Protein AF-A0A430QHW2-F1 (afdb_monomer_lite)

InterPro domains:
  IPR001660 Sterile alpha motif domain [PF07647] (17-67)
  IPR001660 Sterile alpha motif domain [PS50105] (18-63)
  IPR001660 Sterile alpha motif domain [SM00454] (15-71)
  IPR013761 Sterile alpha motif/pointed domain superfamily [G3DSA:1.10.150.50] (16-70)
  IPR013761 Sterile alpha motif/pointed domain superfamily [SSF47769] (15-69)

Secondary structure (DSSP, 8-state):
--HHHHHHHSS--GGGG--HHHHHHHHHHTT-GGGHHHHHHTT--HHHHHH--TTTTGGGT---TTT----

Organism: Schistosoma bovis (NCBI:txid6184)

pLDDT: mean 81.95, std 12.58, range [45.91, 95.38]

Foldseek 3Di:
DDPVVVCVVDPHPPLLPFFLQSVLVVCVVVPNVVCSVLSNVVRPGSNNVVVDDLVCCVVSVNPPVVVSDDD

Structure (mmCIF, N/CA/C/O backbone):
data_AF-A0A430QHW2-F1
#
_entry.id   AF-A0A430QHW2-F1
#
loop_
_atom_site.group_PDB
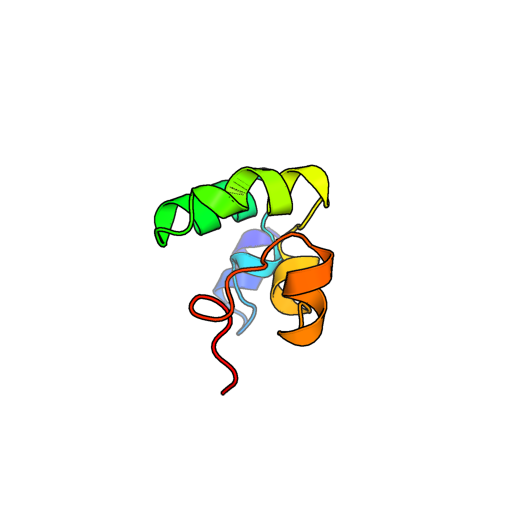_atom_site.id
_atom_site.type_symbol
_atom_site.label_atom_id
_atom_site.label_alt_id
_atom_site.label_comp_id
_atom_site.label_asym_id
_atom_site.label_entity_id
_atom_site.label_seq_id
_atom_site.pdbx_PDB_ins_code
_atom_site.Cartn_x
_atom_site.Cartn_y
_atom_site.Cartn_z
_atom_site.occupancy
_atom_site.B_iso_or_equiv
_atom_site.auth_seq_id
_atom_site.auth_comp_id
_atom_site.auth_asym_id
_atom_site.auth_atom_id
_atom_site.pdbx_PDB_model_num
ATOM 1 N N . MET A 1 1 ? 23.603 4.536 -16.163 1.00 55.25 1 MET A N 1
ATOM 2 C CA . MET A 1 1 ? 22.147 4.301 -16.162 1.00 55.25 1 MET A CA 1
ATOM 3 C C . MET A 1 1 ? 21.740 4.065 -14.729 1.00 55.25 1 MET A C 1
ATOM 5 O O . MET A 1 1 ? 22.253 3.142 -14.106 1.00 55.25 1 MET A O 1
ATOM 9 N N . SER A 1 2 ? 20.927 4.955 -14.178 1.00 66.56 2 SER A N 1
ATOM 10 C CA . SER A 1 2 ? 20.383 4.780 -12.836 1.00 66.56 2 SER A CA 1
ATOM 11 C C . SER A 1 2 ? 19.308 3.691 -12.848 1.00 66.56 2 SER A C 1
ATOM 13 O O . SER A 1 2 ? 18.654 3.457 -13.865 1.00 66.56 2 SER A O 1
ATOM 15 N N . PHE A 1 3 ? 19.091 3.040 -11.707 1.00 60.88 3 PHE A N 1
ATOM 16 C CA . PHE A 1 3 ? 18.008 2.063 -11.548 1.00 60.88 3 PHE A CA 1
ATOM 17 C C . PHE A 1 3 ? 16.630 2.654 -11.915 1.00 60.88 3 PHE A C 1
ATOM 19 O O . PHE A 1 3 ? 15.778 1.951 -12.453 1.00 60.88 3 PHE A O 1
ATOM 26 N N . ALA A 1 4 ? 16.441 3.964 -11.710 1.00 59.66 4 ALA A N 1
ATOM 27 C CA . ALA A 1 4 ? 15.219 4.685 -12.061 1.00 59.66 4 ALA A CA 1
ATOM 28 C C . ALA A 1 4 ? 14.962 4.752 -13.581 1.00 59.66 4 ALA A C 1
ATOM 30 O O . ALA A 1 4 ? 13.811 4.694 -14.013 1.00 59.66 4 ALA A O 1
ATOM 31 N N . GLU A 1 5 ? 16.013 4.823 -14.403 1.00 62.78 5 GLU A N 1
ATOM 32 C CA . GLU A 1 5 ? 15.888 4.833 -15.870 1.00 62.78 5 GLU A CA 1
ATOM 33 C C . GLU A 1 5 ? 15.504 3.451 -16.419 1.00 62.78 5 GLU A C 1
ATOM 35 O O . GLU A 1 5 ? 14.758 3.358 -17.394 1.00 62.78 5 GLU A O 1
ATOM 40 N N . ILE A 1 6 ? 15.942 2.373 -15.759 1.00 62.69 6 ILE A N 1
ATOM 41 C CA . ILE A 1 6 ? 15.602 0.993 -16.140 1.00 62.69 6 ILE A CA 1
ATOM 42 C C . ILE A 1 6 ? 14.102 0.750 -15.957 1.00 62.69 6 ILE A C 1
ATOM 44 O O . ILE A 1 6 ? 13.450 0.252 -16.875 1.00 62.69 6 ILE A O 1
ATOM 48 N N . CYS A 1 7 ? 13.525 1.163 -14.826 1.00 58.84 7 CYS A N 1
ATOM 49 C CA . CYS A 1 7 ? 12.092 1.005 -14.556 1.00 58.84 7 CYS A CA 1
ATOM 50 C C . CYS A 1 7 ? 11.191 1.817 -15.497 1.00 58.84 7 CYS A C 1
ATOM 52 O O . CYS A 1 7 ? 10.023 1.486 -15.645 1.00 58.84 7 CYS A O 1
ATOM 54 N N . ASN A 1 8 ? 11.706 2.867 -16.143 1.00 59.88 8 ASN A N 1
ATOM 55 C CA . ASN A 1 8 ? 10.931 3.656 -17.104 1.00 59.88 8 ASN A CA 1
ATOM 56 C C . ASN A 1 8 ? 10.994 3.086 -18.538 1.00 59.88 8 ASN A C 1
ATOM 58 O O . ASN A 1 8 ? 10.180 3.468 -19.374 1.00 59.88 8 ASN A O 1
ATOM 62 N N . SER A 1 9 ? 11.945 2.186 -18.817 1.00 61.19 9 SER A N 1
ATOM 63 C CA . SER A 1 9 ? 12.175 1.565 -20.137 1.00 61.19 9 SER A CA 1
ATOM 64 C C . SER A 1 9 ? 11.766 0.083 -20.191 1.00 61.19 9 SER A C 1
ATOM 66 O O . SER A 1 9 ? 11.711 -0.535 -21.251 1.00 61.19 9 SER A O 1
ATOM 68 N N . THR A 1 10 ? 11.462 -0.504 -19.035 1.00 56.72 10 THR A N 1
ATOM 69 C CA . THR A 1 10 ? 11.001 -1.886 -18.879 1.00 56.72 10 THR A CA 1
ATOM 70 C C . THR A 1 10 ? 9.567 -1.862 -18.352 1.00 56.72 10 THR A C 1
ATOM 72 O O . THR A 1 10 ? 9.178 -0.916 -17.679 1.00 56.72 10 THR A O 1
ATOM 75 N N . GLN A 1 11 ? 8.757 -2.876 -18.658 1.00 69.31 11 GLN A N 1
ATOM 76 C CA . GLN A 1 11 ? 7.348 -3.026 -18.232 1.00 69.31 11 GLN A CA 1
ATOM 77 C C . GLN A 1 11 ? 7.178 -3.195 -16.697 1.00 69.31 11 GLN A C 1
ATOM 79 O O . GLN A 1 11 ? 6.247 -3.845 -16.229 1.00 69.31 11 GLN A O 1
ATOM 84 N N . ILE A 1 12 ? 8.107 -2.672 -15.897 1.00 72.00 12 ILE A N 1
ATOM 85 C CA . ILE A 1 12 ? 8.149 -2.806 -14.446 1.00 72.00 12 ILE A CA 1
ATOM 86 C C . ILE A 1 12 ? 7.292 -1.691 -13.832 1.00 72.00 12 ILE A C 1
ATOM 88 O O . ILE A 1 12 ? 7.549 -0.512 -14.090 1.00 72.00 12 ILE A O 1
ATOM 92 N N . PRO A 1 13 ? 6.296 -2.018 -12.990 1.00 81.31 13 PRO A N 1
ATOM 93 C CA . PRO A 1 13 ? 5.514 -1.005 -12.297 1.00 81.31 13 PRO A CA 1
ATOM 94 C C . PRO A 1 13 ? 6.418 -0.091 -11.467 1.00 81.31 13 PRO A C 1
ATOM 96 O O . PRO A 1 13 ? 7.203 -0.567 -10.647 1.00 81.31 13 PRO A O 1
ATOM 99 N N . LYS A 1 14 ? 6.260 1.231 -11.614 1.00 83.94 14 LYS A N 1
ATOM 100 C CA . LYS A 1 14 ? 6.967 2.223 -10.776 1.00 83.94 14 LYS A CA 1
ATOM 101 C C . LYS A 1 14 ? 6.717 1.997 -9.285 1.00 83.94 14 LYS A C 1
ATOM 103 O O . LYS A 1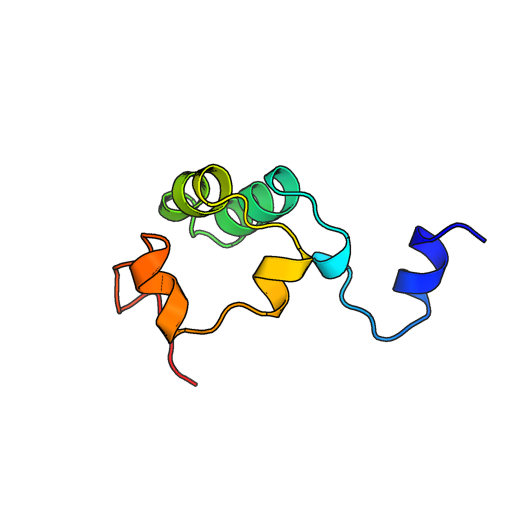 14 ? 7.600 2.270 -8.478 1.00 83.94 14 LYS A O 1
ATOM 108 N N . ALA A 1 15 ? 5.549 1.440 -8.959 1.00 86.88 15 ALA A N 1
ATOM 109 C CA . ALA A 1 15 ? 5.183 1.039 -7.612 1.00 86.88 15 ALA A CA 1
ATOM 110 C C . ALA A 1 15 ? 6.178 0.064 -6.978 1.00 86.88 15 ALA A C 1
ATOM 112 O O . ALA A 1 15 ? 6.337 0.105 -5.773 1.00 86.88 15 ALA A O 1
ATOM 113 N N . LEU A 1 16 ? 6.922 -0.735 -7.754 1.00 88.31 16 LEU A N 1
ATOM 114 C CA . LEU A 1 16 ? 7.916 -1.674 -7.221 1.00 88.31 16 LEU A CA 1
ATOM 115 C C . LEU A 1 16 ? 9.046 -0.980 -6.439 1.00 88.31 16 LEU A C 1
ATOM 117 O O . LEU A 1 16 ? 9.684 -1.603 -5.592 1.00 88.31 16 LEU A O 1
ATOM 121 N N . LEU A 1 17 ? 9.314 0.291 -6.747 1.00 88.38 17 LEU A N 1
ATOM 122 C CA . LEU A 1 17 ? 10.355 1.089 -6.101 1.00 88.38 17 LEU A CA 1
ATOM 123 C C . LEU A 1 17 ? 9.837 1.909 -4.916 1.00 88.38 17 LEU A C 1
ATOM 125 O O . LEU A 1 17 ? 10.620 2.649 -4.328 1.00 88.38 17 LEU A O 1
ATOM 129 N N . TRP A 1 18 ? 8.543 1.828 -4.600 1.00 94.06 18 TRP A N 1
ATOM 130 C CA . TRP A 1 18 ? 7.964 2.642 -3.542 1.00 94.06 18 TRP A CA 1
ATOM 131 C C . TRP A 1 18 ? 8.431 2.189 -2.164 1.00 94.06 18 TRP A C 1
ATOM 133 O O . TRP A 1 18 ? 8.372 1.001 -1.843 1.00 94.06 18 TRP A O 1
ATOM 143 N N . ASP A 1 19 ? 8.854 3.145 -1.340 1.00 94.62 19 ASP A N 1
ATOM 144 C CA . ASP A 1 19 ? 8.976 2.927 0.098 1.00 94.62 19 ASP A CA 1
ATOM 145 C C . ASP A 1 19 ? 7.598 2.970 0.784 1.00 94.62 19 ASP A C 1
ATOM 147 O O . ASP A 1 19 ? 6.589 3.351 0.184 1.00 94.62 19 ASP A O 1
ATOM 151 N N . VAL A 1 20 ? 7.556 2.583 2.059 1.00 95.00 20 VAL A N 1
ATOM 152 C CA . VAL A 1 20 ? 6.318 2.500 2.852 1.00 95.00 20 VAL A CA 1
ATOM 153 C C . VAL A 1 20 ? 5.544 3.827 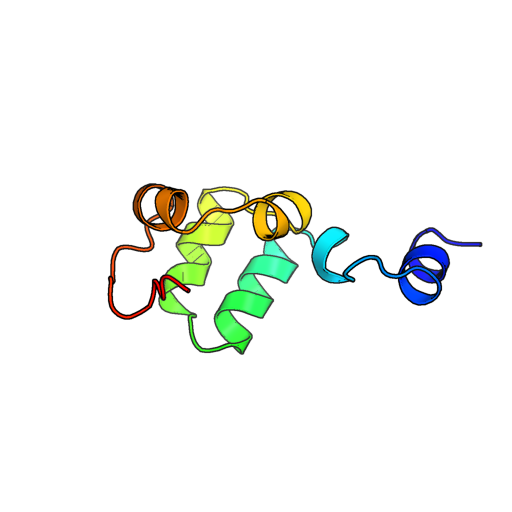2.858 1.00 95.00 20 VAL A C 1
ATOM 155 O O . VAL A 1 20 ? 4.321 3.824 2.731 1.00 95.00 20 VAL A O 1
ATOM 158 N N . ASN A 1 21 ? 6.220 4.981 2.917 1.00 94.81 21 ASN A N 1
ATOM 159 C CA . ASN A 1 21 ? 5.544 6.284 2.917 1.00 94.81 21 ASN A CA 1
ATOM 160 C C . ASN A 1 21 ? 4.945 6.618 1.550 1.00 94.81 21 ASN A C 1
ATOM 162 O O . ASN A 1 21 ? 3.892 7.254 1.473 1.00 94.81 21 ASN A O 1
ATOM 166 N N . GLN A 1 22 ? 5.608 6.203 0.467 1.00 95.38 22 GLN A N 1
ATOM 167 C CA . GLN A 1 22 ? 5.092 6.370 -0.891 1.00 95.38 22 GLN A CA 1
ATOM 168 C C . GLN A 1 22 ? 3.846 5.512 -1.111 1.00 95.38 22 GLN A C 1
ATOM 170 O O . GLN A 1 22 ? 2.867 6.008 -1.669 1.00 95.38 22 GLN A O 1
ATOM 175 N N . VAL A 1 23 ? 3.837 4.273 -0.607 1.00 94.94 23 VAL A N 1
ATOM 176 C CA . VAL A 1 23 ? 2.637 3.423 -0.601 1.00 94.94 23 VAL A CA 1
ATOM 177 C C . VAL A 1 23 ? 1.521 4.063 0.226 1.00 94.94 23 VAL A C 1
ATOM 179 O O . VAL A 1 23 ? 0.407 4.209 -0.269 1.00 94.94 23 VAL A O 1
ATOM 182 N N . ALA A 1 24 ? 1.813 4.514 1.446 1.00 94.12 24 ALA A N 1
ATOM 183 C CA . ALA A 1 24 ? 0.835 5.150 2.328 1.00 94.12 24 ALA A CA 1
ATOM 184 C C . ALA A 1 24 ? 0.227 6.427 1.709 1.00 94.12 24 ALA A C 1
ATOM 186 O O . ALA A 1 24 ? -0.985 6.642 1.761 1.00 94.12 24 ALA A O 1
ATOM 187 N N . SER A 1 25 ? 1.058 7.249 1.063 1.00 94.88 25 SER A N 1
ATOM 188 C CA . SER A 1 25 ? 0.616 8.449 0.340 1.00 94.88 25 SER A CA 1
ATOM 189 C C . SER A 1 25 ? -0.236 8.098 -0.879 1.00 94.88 25 SER A C 1
ATOM 191 O O . SER A 1 25 ? -1.194 8.803 -1.190 1.00 94.88 25 SER A O 1
ATOM 193 N N . TRP A 1 26 ? 0.085 7.001 -1.570 1.00 95.12 26 TRP A N 1
ATOM 194 C CA . TRP A 1 26 ? -0.730 6.510 -2.676 1.00 95.12 26 TRP A CA 1
ATOM 195 C C . TRP A 1 26 ? -2.106 6.040 -2.196 1.00 95.12 26 TRP A C 1
ATOM 197 O O . TRP A 1 26 ? -3.100 6.465 -2.777 1.00 95.12 26 TRP A O 1
ATOM 207 N N . VAL A 1 27 ? -2.170 5.249 -1.117 1.00 92.56 27 VAL A N 1
ATOM 208 C CA . VAL A 1 27 ? -3.421 4.780 -0.487 1.00 92.56 27 VAL A CA 1
ATOM 209 C C . VAL A 1 27 ? -4.328 5.961 -0.115 1.00 92.56 27 VAL A C 1
ATOM 211 O O . VAL A 1 27 ? -5.517 5.967 -0.433 1.00 92.56 27 VAL A O 1
ATOM 214 N N . GLU A 1 28 ? -3.760 7.008 0.482 1.00 93.06 28 GLU A N 1
ATOM 215 C CA . GLU A 1 28 ? -4.472 8.258 0.770 1.00 93.06 28 GLU A CA 1
ATOM 216 C C . GLU A 1 28 ? -4.941 8.968 -0.511 1.00 93.06 28 GLU A C 1
ATOM 218 O O . GLU A 1 28 ? -6.097 9.385 -0.603 1.00 93.06 28 GLU A O 1
ATOM 223 N N . GLY A 1 29 ? -4.080 9.050 -1.528 1.00 92.69 29 GLY A N 1
ATOM 224 C CA . GLY A 1 29 ? -4.366 9.714 -2.801 1.00 92.69 29 GLY A CA 1
ATOM 225 C C . GLY A 1 29 ? -5.456 9.050 -3.650 1.00 92.69 29 GLY A C 1
ATOM 226 O O . GLY A 1 29 ? -6.086 9.733 -4.456 1.00 92.69 29 GLY A O 1
ATOM 227 N N . ILE A 1 30 ? -5.713 7.751 -3.466 1.00 91.88 30 ILE A N 1
ATOM 228 C CA . ILE A 1 30 ? -6.806 7.028 -4.142 1.00 91.88 30 ILE A CA 1
ATOM 229 C C . ILE A 1 30 ? -8.124 7.023 -3.347 1.00 91.88 30 ILE A C 1
ATOM 231 O O . ILE A 1 30 ? -9.089 6.398 -3.780 1.00 91.88 30 ILE A O 1
ATOM 235 N N . GLY A 1 31 ? -8.186 7.733 -2.213 1.00 90.69 31 GLY A N 1
ATOM 236 C CA . GLY A 1 31 ? -9.402 7.889 -1.406 1.00 90.69 31 GLY A CA 1
ATOM 237 C C . GLY A 1 31 ? -9.567 6.873 -0.273 1.00 90.69 31 GLY A C 1
ATOM 238 O O . GLY A 1 31 ? -10.632 6.825 0.332 1.00 90.69 31 GLY A O 1
ATOM 239 N N . TYR A 1 32 ? -8.524 6.099 0.039 1.00 88.56 32 TYR A N 1
ATOM 240 C CA . TYR A 1 32 ? -8.512 5.099 1.110 1.00 88.56 32 TYR A CA 1
ATOM 241 C C . TYR A 1 32 ? -7.662 5.549 2.307 1.00 88.56 32 TYR A C 1
ATOM 243 O O . TYR A 1 32 ? -6.938 4.757 2.912 1.00 88.56 32 TYR A O 1
ATOM 251 N N . SER A 1 33 ? -7.722 6.836 2.660 1.00 90.75 33 SER A N 1
ATOM 252 C CA . SER A 1 33 ? -6.907 7.429 3.731 1.00 90.75 33 SER A CA 1
ATOM 253 C C . SER A 1 33 ? -7.057 6.720 5.081 1.00 90.75 33 SER A C 1
ATOM 255 O O . SER A 1 33 ? -6.092 6.667 5.840 1.00 90.75 33 SER A O 1
ATOM 257 N N . GLN A 1 34 ? -8.207 6.094 5.346 1.00 88.50 34 GLN A N 1
ATOM 258 C CA . GLN A 1 34 ? -8.444 5.270 6.532 1.00 88.50 34 GLN A CA 1
ATOM 259 C C . GLN A 1 34 ? -7.513 4.050 6.642 1.00 88.50 34 GLN A C 1
ATOM 261 O O . GLN A 1 34 ? -7.251 3.589 7.746 1.00 88.50 34 GLN A O 1
ATOM 266 N N . TYR A 1 35 ? -6.973 3.546 5.527 1.00 89.31 35 TYR A N 1
ATOM 267 C CA . TYR A 1 35 ? -6.047 2.407 5.515 1.00 89.31 35 TYR A CA 1
ATOM 268 C C . TYR A 1 35 ? -4.577 2.827 5.490 1.00 89.31 35 TYR A C 1
ATOM 270 O O . TYR A 1 35 ? -3.692 1.978 5.548 1.00 89.31 35 TYR A O 1
ATOM 278 N N . LYS A 1 36 ? -4.282 4.130 5.433 1.00 91.50 36 LYS A N 1
ATOM 279 C CA . LYS A 1 36 ? -2.907 4.648 5.416 1.00 91.50 36 LYS A CA 1
ATOM 280 C C . LYS A 1 36 ? -2.079 4.127 6.594 1.00 91.50 36 LYS A C 1
ATOM 282 O O . LYS A 1 36 ? -0.940 3.695 6.408 1.00 91.50 36 LYS A O 1
ATOM 287 N N . GLU A 1 37 ? -2.658 4.160 7.792 1.00 90.56 37 GLU A N 1
ATOM 288 C CA . GLU A 1 37 ? -2.009 3.690 9.018 1.00 90.56 37 GLU A CA 1
ATOM 289 C C . GLU A 1 37 ? -1.775 2.179 8.959 1.00 90.56 37 GLU A C 1
ATOM 291 O O . GLU A 1 37 ? -0.639 1.744 9.124 1.00 90.56 37 GLU A O 1
ATOM 296 N N . CYS A 1 38 ? -2.778 1.401 8.540 1.00 89.88 38 CYS A N 1
ATOM 297 C CA . CYS A 1 38 ? -2.657 -0.044 8.339 1.00 89.88 38 C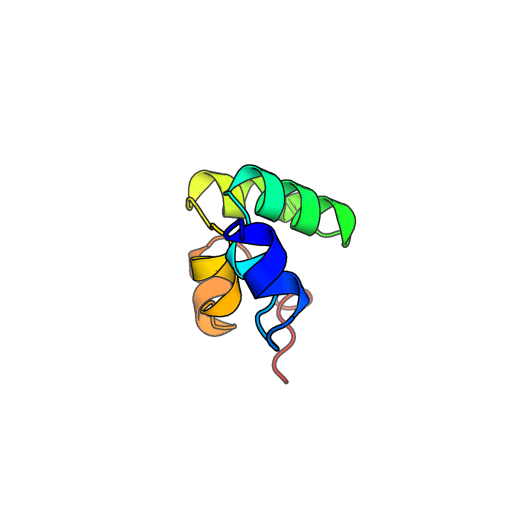YS A CA 1
ATOM 298 C C . CYS A 1 38 ? -1.478 -0.418 7.426 1.00 89.88 38 CYS A C 1
ATOM 300 O O . CYS A 1 38 ? -0.684 -1.297 7.755 1.00 89.88 38 CYS A O 1
ATOM 302 N N . PHE A 1 39 ? -1.316 0.265 6.290 1.00 91.00 39 PHE A N 1
ATOM 303 C CA . PHE A 1 39 ? -0.207 0.003 5.366 1.00 91.00 39 PHE A CA 1
ATOM 304 C C . PHE A 1 39 ? 1.154 0.420 5.946 1.00 91.00 39 PHE A C 1
ATOM 306 O O . PHE A 1 39 ? 2.163 -0.229 5.670 1.00 91.00 39 PHE A O 1
ATOM 313 N N . THR A 1 40 ? 1.187 1.464 6.776 1.00 92.44 40 THR A N 1
ATOM 314 C CA . THR A 1 40 ? 2.420 1.957 7.405 1.00 92.44 40 THR A CA 1
ATOM 315 C C . THR A 1 40 ? 2.869 1.051 8.554 1.00 92.44 40 THR A C 1
ATOM 317 O O . THR A 1 40 ? 4.035 0.656 8.614 1.00 92.44 40 THR A O 1
ATOM 320 N N . GLU A 1 41 ? 1.949 0.665 9.439 1.00 92.69 41 GLU A N 1
ATOM 321 C CA . GLU A 1 41 ? 2.211 -0.218 10.582 1.00 92.69 41 GLU A CA 1
ATOM 322 C C . GLU A 1 41 ? 2.657 -1.612 10.139 1.00 92.69 41 GLU A C 1
ATOM 324 O O . GLU A 1 41 ? 3.590 -2.180 10.704 1.00 92.69 41 GL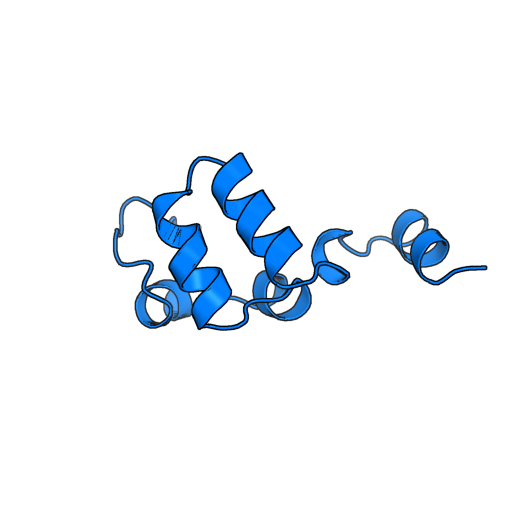U A O 1
ATOM 329 N N . ASN A 1 42 ? 2.053 -2.131 9.067 1.00 90.12 42 ASN A N 1
ATOM 330 C CA . ASN A 1 42 ? 2.419 -3.424 8.493 1.00 90.12 42 ASN A CA 1
ATOM 331 C C . ASN A 1 42 ? 3.621 -3.352 7.531 1.00 90.12 42 ASN A C 1
ATOM 333 O O . ASN A 1 42 ? 3.953 -4.354 6.901 1.00 90.12 42 ASN A O 1
ATOM 337 N N . GLN A 1 43 ? 4.284 -2.192 7.419 1.00 92.50 43 GLN A N 1
ATOM 338 C CA . GLN A 1 43 ? 5.487 -1.987 6.599 1.00 92.50 43 GLN A CA 1
ATOM 339 C C . GLN A 1 43 ? 5.299 -2.402 5.129 1.00 92.50 43 GLN A C 1
ATOM 341 O O . GLN A 1 43 ? 6.188 -2.996 4.515 1.00 92.50 43 GLN A O 1
ATOM 346 N N . ILE A 1 44 ? 4.137 -2.083 4.550 1.00 94.00 44 ILE A N 1
ATOM 347 C CA . ILE A 1 44 ? 3.833 -2.419 3.159 1.00 94.00 44 ILE A CA 1
ATOM 348 C C . ILE A 1 44 ? 4.578 -1.468 2.229 1.00 94.00 44 ILE A C 1
ATOM 350 O O . ILE A 1 44 ? 4.184 -0.324 2.016 1.00 94.00 44 ILE A O 1
ATOM 354 N N . ASP A 1 45 ? 5.671 -1.973 1.669 1.00 94.00 45 ASP A N 1
ATOM 355 C CA . ASP A 1 45 ? 6.433 -1.331 0.607 1.00 94.00 45 ASP A CA 1
ATOM 356 C C . ASP A 1 45 ? 5.880 -1.692 -0.781 1.00 94.00 45 ASP A C 1
ATOM 358 O O . ASP A 1 45 ? 4.972 -2.510 -0.948 1.00 94.00 45 ASP A O 1
ATOM 362 N N . GLY A 1 46 ? 6.447 -1.082 -1.815 1.00 92.00 46 GLY A N 1
ATOM 363 C CA . GLY A 1 46 ? 6.055 -1.294 -3.201 1.00 92.00 46 GLY A CA 1
ATOM 364 C C . GLY A 1 46 ? 6.094 -2.749 -3.674 1.00 92.00 46 GLY A C 1
ATOM 365 O O . GLY A 1 46 ? 5.274 -3.177 -4.489 1.00 92.00 46 GLY A O 1
ATOM 366 N N . ARG A 1 47 ? 7.035 -3.537 -3.145 1.00 90.81 47 ARG A N 1
ATOM 367 C CA . ARG A 1 47 ? 7.179 -4.967 -3.459 1.00 90.81 47 ARG A CA 1
ATOM 368 C C . ARG A 1 47 ? 6.083 -5.789 -2.799 1.00 90.81 47 ARG A C 1
ATOM 370 O O . ARG A 1 47 ? 5.533 -6.687 -3.435 1.00 90.81 47 ARG A O 1
ATOM 377 N N . SER A 1 48 ? 5.765 -5.475 -1.550 1.00 91.75 48 SER A N 1
ATOM 378 C CA . SER A 1 48 ? 4.683 -6.103 -0.796 1.00 91.75 48 SER A CA 1
ATOM 379 C C . SER A 1 48 ? 3.328 -5.756 -1.407 1.00 91.75 48 SER A C 1
ATOM 381 O O . SER A 1 48 ? 2.507 -6.644 -1.609 1.00 91.75 48 SER A O 1
ATOM 383 N N . LEU A 1 49 ? 3.135 -4.496 -1.812 1.00 90.69 49 LEU A N 1
ATOM 384 C CA . LEU A 1 49 ? 1.917 -4.007 -2.457 1.00 90.69 49 LEU A CA 1
ATOM 385 C C . LEU A 1 49 ? 1.575 -4.788 -3.736 1.00 90.69 49 LEU A C 1
ATOM 387 O O . LEU A 1 49 ? 0.427 -5.173 -3.931 1.00 90.69 49 LEU A O 1
ATOM 391 N N . ILE A 1 50 ? 2.565 -5.051 -4.595 1.00 88.50 50 ILE A N 1
ATOM 392 C CA . ILE A 1 50 ? 2.362 -5.788 -5.856 1.00 88.50 50 ILE A CA 1
ATOM 393 C C . ILE A 1 50 ? 2.030 -7.269 -5.612 1.00 88.50 50 ILE A C 1
ATOM 395 O O . ILE A 1 50 ? 1.352 -7.885 -6.431 1.00 88.50 50 ILE A O 1
ATOM 399 N N . ASN A 1 51 ? 2.495 -7.839 -4.498 1.00 87.06 51 ASN A N 1
ATOM 400 C CA . ASN A 1 51 ? 2.280 -9.246 -4.150 1.00 87.06 51 ASN A CA 1
ATOM 401 C C . ASN A 1 51 ? 1.097 -9.470 -3.190 1.00 87.06 51 ASN A C 1
ATOM 403 O O . ASN A 1 51 ? 0.822 -10.613 -2.828 1.00 87.06 51 ASN A O 1
ATOM 407 N N . ILE A 1 52 ? 0.405 -8.412 -2.754 1.00 86.56 52 ILE A N 1
ATOM 408 C CA . ILE A 1 52 ? -0.740 -8.528 -1.849 1.00 86.56 52 ILE A CA 1
ATOM 409 C C . ILE A 1 52 ? -1.901 -9.234 -2.555 1.00 86.56 52 ILE A C 1
ATOM 411 O O . ILE A 1 52 ? -2.278 -8.911 -3.682 1.00 86.56 52 ILE A O 1
ATOM 415 N N . HIS A 1 53 ? -2.511 -10.184 -1.851 1.00 81.56 53 HIS A N 1
ATOM 416 C CA . HIS A 1 53 ? -3.742 -10.838 -2.279 1.00 81.56 53 HIS A CA 1
ATOM 417 C C . HIS A 1 53 ? -4.944 -10.241 -1.542 1.00 81.56 53 HIS A C 1
ATOM 419 O O . HIS A 1 53 ? -4.830 -9.816 -0.391 1.00 81.56 53 HIS A O 1
ATOM 425 N N . SER A 1 54 ? -6.130 -10.276 -2.153 1.00 77.31 54 SER A N 1
ATOM 426 C CA . SER A 1 54 ? -7.370 -9.810 -1.509 1.00 77.31 54 SER A CA 1
ATOM 427 C C . SER A 1 54 ? -7.660 -10.530 -0.184 1.00 77.31 54 SER A C 1
ATOM 429 O O . SER A 1 54 ? -8.203 -9.928 0.735 1.00 77.31 54 SER A O 1
ATOM 431 N N . SER A 1 55 ? -7.221 -11.783 -0.041 1.00 81.56 55 SER A N 1
ATOM 432 C CA . SER A 1 55 ? -7.303 -12.562 1.202 1.00 81.56 55 SER A CA 1
ATOM 433 C C . SER A 1 55 ? -6.382 -12.064 2.321 1.00 81.56 55 SER A C 1
ATOM 435 O O . SER A 1 55 ? -6.645 -12.344 3.485 1.00 81.56 55 SER A O 1
ATOM 437 N N . THR A 1 56 ? -5.314 -11.327 1.998 1.00 80.69 56 THR A N 1
ATOM 438 C CA . THR A 1 56 ? -4.373 -10.767 2.987 1.00 80.69 56 THR A CA 1
ATOM 439 C C . THR A 1 56 ? -4.806 -9.406 3.528 1.00 80.69 56 THR A C 1
ATOM 441 O O . THR A 1 56 ? -4.382 -9.024 4.614 1.00 80.69 56 THR A O 1
ATOM 444 N N . LEU A 1 57 ? -5.701 -8.706 2.825 1.00 83.81 57 LEU A N 1
ATOM 445 C CA . LEU A 1 57 ? -6.194 -7.380 3.208 1.00 83.81 57 LEU A CA 1
ATOM 446 C C . LEU A 1 57 ? -6.904 -7.361 4.582 1.00 83.81 57 LEU A C 1
ATOM 448 O O . LEU A 1 57 ? -6.561 -6.498 5.391 1.00 83.81 57 LEU A O 1
ATOM 452 N N . PRO A 1 58 ? -7.769 -8.337 4.936 1.00 82.94 58 PRO A N 1
ATOM 453 C CA . PRO A 1 58 ? -8.350 -8.414 6.280 1.00 82.94 58 PRO A CA 1
ATOM 454 C C . PRO A 1 58 ? -7.310 -8.566 7.392 1.00 82.94 58 PRO A C 1
ATOM 456 O O . PRO A 1 58 ? -7.451 -7.969 8.455 1.00 82.94 58 PRO A O 1
ATOM 459 N N . HIS A 1 59 ? -6.241 -9.328 7.143 1.00 81.25 59 HIS A N 1
ATOM 460 C CA . HIS A 1 59 ? -5.148 -9.504 8.104 1.00 81.25 59 HIS A CA 1
ATOM 461 C C . HIS A 1 59 ? -4.302 -8.237 8.273 1.00 81.25 59 HIS A C 1
ATOM 463 O O . HIS A 1 59 ? -3.679 -8.060 9.314 1.00 81.25 59 HIS A O 1
ATOM 469 N N . LEU A 1 60 ? -4.316 -7.356 7.271 1.00 80.94 60 LEU A N 1
ATOM 470 C CA . LEU A 1 60 ? -3.652 -6.057 7.285 1.00 80.94 60 LEU A CA 1
ATOM 471 C C . LEU A 1 60 ? -4.459 -4.978 8.031 1.00 80.94 60 LEU A C 1
ATOM 473 O O . LEU A 1 60 ? -3.942 -3.892 8.265 1.00 80.94 60 LEU A O 1
ATOM 477 N N . GLY A 1 61 ? -5.722 -5.248 8.378 1.00 78.25 61 GLY A N 1
ATOM 478 C CA . GLY A 1 61 ? -6.640 -4.264 8.965 1.00 78.25 61 GLY A CA 1
ATOM 479 C C . GLY A 1 61 ? -7.591 -3.606 7.960 1.00 78.25 61 GLY A C 1
ATOM 480 O O . GLY A 1 61 ? -8.389 -2.754 8.339 1.00 78.25 61 GLY A O 1
ATOM 481 N N . VAL A 1 62 ? -7.572 -4.023 6.691 1.00 79.06 62 VAL A N 1
ATOM 482 C CA . VAL A 1 62 ? -8.582 -3.623 5.702 1.00 79.06 62 VAL A CA 1
ATOM 483 C C . VAL A 1 62 ? -9.777 -4.560 5.856 1.00 79.06 62 VAL A C 1
ATOM 485 O O . VAL A 1 62 ? -9.808 -5.638 5.270 1.00 79.06 62 VAL A O 1
ATOM 488 N N . THR A 1 63 ? -10.737 -4.198 6.704 1.00 78.06 63 THR A N 1
ATOM 489 C CA . THR A 1 63 ? -11.859 -5.087 7.063 1.00 78.06 63 THR A CA 1
ATOM 490 C C . THR A 1 63 ? -13.177 -4.752 6.371 1.00 78.06 63 THR A C 1
ATOM 492 O O . THR A 1 63 ? -14.099 -5.566 6.417 1.00 78.06 63 THR A O 1
ATOM 495 N N . GLU A 1 64 ? -13.286 -3.602 5.701 1.00 76.12 64 GLU A N 1
ATOM 496 C CA . GLU A 1 64 ? -14.502 -3.260 4.962 1.00 76.12 64 GLU A CA 1
ATOM 497 C C . GLU A 1 64 ? -14.565 -4.054 3.655 1.00 76.12 64 GLU A C 1
ATOM 499 O O . GLU A 1 64 ? -13.871 -3.777 2.676 1.00 76.12 64 GLU A O 1
ATOM 504 N N . PHE A 1 65 ? -15.453 -5.046 3.615 1.00 68.69 65 PHE A N 1
ATOM 505 C CA . PHE A 1 65 ? -15.664 -5.889 2.435 1.00 68.69 65 PHE A CA 1
ATOM 506 C C . PHE A 1 65 ? -16.084 -5.100 1.184 1.00 68.69 65 PHE A C 1
ATOM 508 O O . PHE A 1 65 ? -15.855 -5.567 0.073 1.00 68.69 65 PHE A O 1
ATOM 515 N N . ALA A 1 66 ? -16.673 -3.908 1.342 1.00 72.25 66 ALA A N 1
ATOM 516 C CA . ALA A 1 66 ? -17.003 -3.019 0.225 1.00 72.25 66 ALA A CA 1
ATOM 517 C C . ALA A 1 66 ? -15.753 -2.480 -0.500 1.00 72.25 66 ALA A C 1
A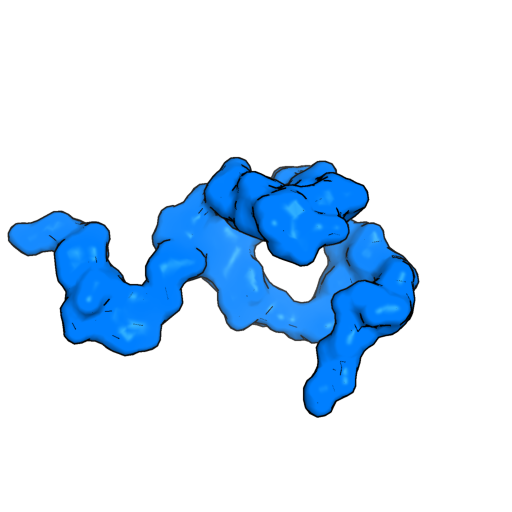TOM 519 O O . ALA A 1 66 ? -15.804 -2.220 -1.705 1.00 72.25 66 ALA A O 1
ATOM 520 N N . ASP A 1 67 ? -14.635 -2.368 0.221 1.00 73.56 67 ASP A N 1
ATOM 521 C CA . ASP A 1 67 ? -13.357 -1.876 -0.294 1.00 73.56 67 ASP A CA 1
ATOM 522 C C . ASP A 1 67 ? -12.490 -3.012 -0.857 1.00 73.56 67 ASP A C 1
ATOM 524 O O . ASP A 1 67 ? -11.621 -2.787 -1.701 1.00 73.56 67 ASP A O 1
ATOM 528 N N . ILE A 1 68 ? -12.772 -4.257 -0.461 1.00 76.50 68 ILE A N 1
ATOM 529 C CA . ILE A 1 68 ? -12.133 -5.457 -1.004 1.00 76.50 68 ILE A CA 1
ATOM 530 C C . ILE A 1 68 ? -12.953 -5.972 -2.190 1.00 76.50 68 ILE A C 1
ATOM 532 O O . ILE A 1 68 ? -13.814 -6.843 -2.064 1.00 76.50 68 ILE A O 1
ATOM 536 N N . LYS A 1 69 ? -12.663 -5.460 -3.388 1.00 70.81 69 LYS A N 1
ATOM 537 C CA . LYS A 1 69 ? -13.249 -6.006 -4.619 1.00 70.81 69 LYS A CA 1
ATOM 538 C C . LYS A 1 69 ? -12.531 -7.288 -5.036 1.00 70.81 69 LYS A C 1
ATOM 540 O O . LYS A 1 69 ? -11.355 -7.266 -5.389 1.00 70.81 69 LYS A O 1
ATOM 545 N N . VAL A 1 70 ? -13.258 -8.402 -5.012 1.00 57.94 70 VAL A N 1
ATOM 546 C CA . VAL A 1 70 ? -12.830 -9.657 -5.640 1.00 57.94 70 VAL A CA 1
ATOM 547 C C . VAL A 1 70 ? -13.159 -9.556 -7.128 1.00 57.94 70 VAL A C 1
ATOM 549 O O . VAL A 1 70 ? -14.308 -9.289 -7.481 1.00 57.94 70 VAL A O 1
ATOM 552 N N . ASN A 1 71 ? -12.137 -9.694 -7.970 1.00 45.91 71 ASN A N 1
ATOM 553 C CA . ASN A 1 71 ? -12.260 -9.686 -9.428 1.00 45.91 71 ASN A CA 1
ATOM 554 C C . ASN A 1 71 ? -12.514 -11.101 -9.956 1.00 45.91 71 ASN A C 1
ATOM 556 O O . ASN A 1 71 ? -11.956 -12.046 -9.348 1.00 45.91 71 ASN A O 1
#

Radius of gyration: 13.27 Å; chains: 1; bounding box: 39×22×31 Å

Sequence (71 aa):
MSFAEICNSTQIPKALLWDVNQVASWVEGIGYSQYKECFTENQIDGRSLINIHSSTLPHLGVTEFADIKVN